Protein AF-A0A356AIT2-F1 (afdb_monomer)

Structure (mmCIF, N/CA/C/O backbone):
data_AF-A0A356AIT2-F1
#
_entry.id   AF-A0A356AIT2-F1
#
loop_
_atom_site.group_PDB
_atom_site.id
_atom_site.type_symbol
_atom_site.label_atom_id
_atom_site.label_alt_id
_atom_site.label_comp_id
_atom_site.label_asym_id
_atom_site.label_entity_id
_atom_site.label_seq_id
_atom_site.pdbx_PDB_ins_code
_atom_site.Cartn_x
_atom_site.Cartn_y
_atom_site.Cartn_z
_atom_site.occupancy
_atom_site.B_iso_or_equiv
_atom_site.auth_seq_id
_atom_site.auth_comp_id
_atom_site.auth_asym_id
_atom_site.auth_atom_id
_atom_site.pdbx_PDB_model_num
ATOM 1 N N . ALA A 1 1 ? 6.887 -0.147 -23.316 1.00 51.75 1 ALA A N 1
ATOM 2 C CA . ALA A 1 1 ? 6.238 0.403 -22.106 1.00 51.75 1 ALA A CA 1
ATOM 3 C C . ALA A 1 1 ? 5.075 -0.511 -21.738 1.00 51.75 1 ALA A C 1
ATOM 5 O O . ALA A 1 1 ? 4.308 -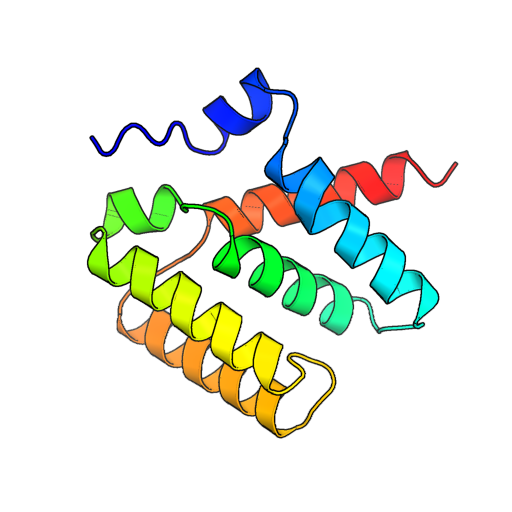0.840 -22.630 1.00 51.75 1 ALA A O 1
ATOM 6 N N . TYR A 1 2 ? 4.967 -0.962 -20.486 1.00 58.12 2 TYR A N 1
ATOM 7 C CA . TYR A 1 2 ? 4.082 -2.056 -20.033 1.00 58.12 2 TYR A CA 1
ATOM 8 C C . TYR A 1 2 ? 2.554 -1.797 -20.134 1.00 58.12 2 TYR A C 1
ATOM 10 O O . TYR A 1 2 ? 1.784 -2.437 -19.434 1.00 58.12 2 TYR A O 1
ATOM 18 N N . GLY A 1 3 ? 2.078 -0.847 -20.948 1.00 57.91 3 GLY A N 1
ATOM 19 C CA . GLY A 1 3 ? 0.644 -0.544 -21.116 1.00 57.91 3 GLY A CA 1
ATOM 20 C C . GLY A 1 3 ? -0.049 0.094 -19.900 1.00 57.91 3 GLY A C 1
ATOM 21 O O . GLY A 1 3 ? -1.169 0.590 -20.022 1.00 57.91 3 GLY A O 1
ATOM 22 N N . VAL A 1 4 ? 0.618 0.144 -18.744 1.00 64.31 4 VAL A N 1
ATOM 23 C CA . VAL A 1 4 ? 0.118 0.773 -17.519 1.00 64.31 4 VAL A CA 1
ATOM 24 C C . VAL A 1 4 ? 0.184 2.297 -17.659 1.00 64.31 4 VAL A C 1
ATOM 26 O O . VAL A 1 4 ? 1.247 2.869 -17.887 1.00 64.31 4 VAL A O 1
ATOM 29 N N . ARG A 1 5 ?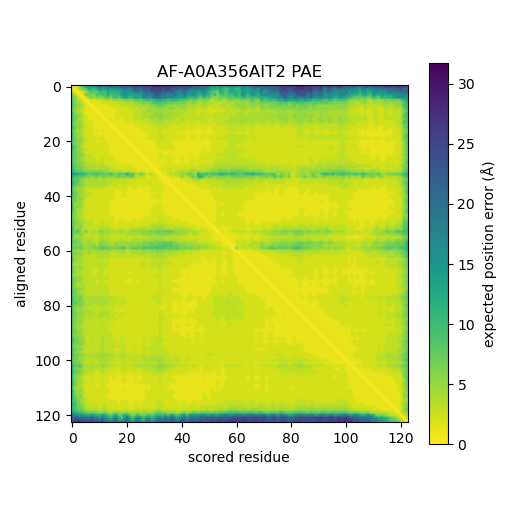 -0.968 2.968 -17.540 1.00 69.25 5 ARG A N 1
ATOM 30 C CA . ARG A 1 5 ? -1.107 4.431 -17.713 1.00 69.25 5 ARG A CA 1
ATOM 31 C C . ARG A 1 5 ? -0.853 5.247 -16.433 1.00 69.25 5 ARG A C 1
ATOM 33 O O . ARG A 1 5 ? -0.953 6.473 -16.471 1.00 69.25 5 ARG A O 1
ATOM 40 N N . GLY A 1 6 ? -0.558 4.582 -15.315 1.00 81.19 6 GLY A N 1
ATOM 41 C CA . GLY A 1 6 ? -0.299 5.211 -14.014 1.00 81.19 6 GLY A CA 1
ATOM 42 C C . GLY A 1 6 ? -1.459 6.073 -13.522 1.00 81.19 6 GLY A C 1
ATOM 43 O O . GLY A 1 6 ? -2.609 5.862 -13.916 1.00 81.19 6 GLY A O 1
ATOM 44 N N . ILE A 1 7 ? -1.148 7.094 -12.718 1.00 82.19 7 ILE A N 1
ATOM 45 C CA . ILE A 1 7 ? -2.145 8.012 -12.141 1.00 82.19 7 ILE A CA 1
ATOM 46 C C . ILE A 1 7 ? -3.013 8.702 -13.206 1.00 82.19 7 ILE A C 1
ATOM 48 O O . ILE A 1 7 ? -4.201 8.915 -12.997 1.00 82.19 7 ILE A O 1
ATOM 52 N N . ARG A 1 8 ? -2.470 8.979 -14.401 1.00 85.38 8 ARG A N 1
ATOM 53 C CA . ARG A 1 8 ? -3.251 9.548 -15.514 1.00 85.38 8 ARG A CA 1
ATOM 54 C C . ARG A 1 8 ? -4.357 8.600 -15.972 1.00 85.38 8 ARG A C 1
ATOM 56 O O . ARG A 1 8 ? -5.468 9.041 -16.244 1.00 85.38 8 ARG A O 1
ATOM 63 N N . GLY A 1 9 ? -4.057 7.305 -16.050 1.00 87.69 9 GLY A N 1
ATOM 64 C CA . GLY A 1 9 ? -5.050 6.281 -16.367 1.00 87.69 9 GLY A CA 1
ATOM 65 C C . GLY A 1 9 ? -6.122 6.148 -15.294 1.00 87.69 9 GLY A C 1
ATOM 66 O O . GLY A 1 9 ? -7.285 5.944 -15.629 1.00 87.69 9 GLY A O 1
ATOM 67 N N . GLU A 1 10 ? -5.737 6.296 -14.027 1.00 92.25 10 GLU A N 1
ATOM 68 C CA . GLU A 1 10 ? -6.677 6.313 -12.908 1.00 92.25 10 GLU A CA 1
ATOM 69 C C . GLU A 1 10 ? -7.635 7.498 -13.025 1.00 92.25 10 GLU A C 1
ATOM 71 O O . GLU A 1 10 ? -8.843 7.286 -13.052 1.00 92.25 10 GLU A O 1
ATOM 76 N N . VAL A 1 11 ? -7.123 8.717 -13.224 1.00 89.94 11 VAL A N 1
ATOM 77 C CA . VAL A 1 11 ? -7.946 9.925 -13.421 1.00 89.94 11 VAL A CA 1
ATOM 78 C C . VAL A 1 11 ? -8.922 9.748 -14.588 1.00 89.94 11 VAL A C 1
ATOM 80 O O . VAL A 1 11 ? -10.117 9.980 -14.431 1.00 89.94 11 VAL A O 1
ATOM 83 N N . GLN A 1 12 ? -8.443 9.277 -15.745 1.00 91.94 12 GLN A N 1
ATOM 84 C CA . GLN A 1 12 ? -9.275 9.073 -16.941 1.00 91.94 12 GLN A CA 1
ATOM 85 C C . GLN A 1 12 ? -10.428 8.084 -16.726 1.00 91.94 12 GLN A C 1
ATOM 87 O O . GLN A 1 12 ? -11.451 8.188 -17.397 1.00 91.94 12 GLN A O 1
ATOM 92 N N . ARG A 1 13 ? -10.266 7.119 -15.814 1.00 91.88 13 ARG A N 1
ATOM 93 C CA . ARG A 1 13 ? -11.285 6.113 -15.479 1.00 91.88 13 ARG A CA 1
ATOM 94 C C . ARG A 1 13 ? -12.073 6.448 -14.208 1.00 91.88 13 ARG A C 1
ATOM 96 O O . ARG A 1 13 ? -12.859 5.622 -13.755 1.00 91.88 13 ARG A O 1
ATOM 103 N N . GLY A 1 14 ? -11.862 7.625 -13.618 1.00 92.81 14 GLY A N 1
ATOM 104 C CA . GLY A 1 14 ? -12.525 8.023 -12.375 1.00 92.81 14 GLY A CA 1
ATOM 105 C C . GLY A 1 14 ? -12.038 7.251 -11.143 1.00 92.81 14 GLY A C 1
ATOM 106 O O . GLY A 1 14 ? -12.848 6.871 -10.302 1.00 92.81 14 GLY A O 1
ATOM 107 N N . PHE A 1 15 ? -10.730 7.011 -11.050 1.00 94.81 15 PHE A N 1
ATOM 108 C CA . PHE A 1 15 ? -10.014 6.402 -9.921 1.00 94.81 15 PHE A CA 1
ATOM 109 C C . PHE A 1 15 ? -10.543 5.024 -9.468 1.00 94.81 15 PHE A C 1
ATOM 111 O O . PHE A 1 15 ? -10.933 4.871 -8.306 1.00 94.81 15 PHE A O 1
ATOM 118 N N . PRO A 1 16 ? -10.552 3.996 -10.339 1.00 95.31 16 PRO A N 1
ATOM 119 C CA . PRO A 1 16 ? -11.026 2.661 -9.970 1.00 95.31 16 PRO A CA 1
ATOM 120 C C . PRO A 1 16 ? -10.265 2.078 -8.772 1.00 95.31 16 PRO A C 1
ATOM 122 O O . PRO A 1 16 ? -10.904 1.600 -7.842 1.00 95.31 16 PRO A O 1
ATOM 125 N N . SER A 1 17 ? -8.936 2.228 -8.695 1.00 96.19 17 SER A N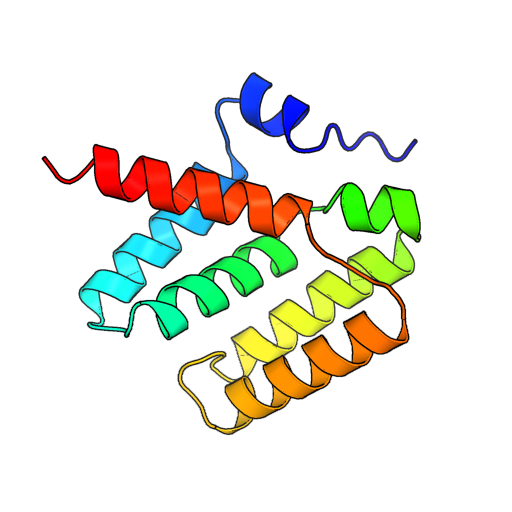 1
ATOM 126 C CA . SER A 1 17 ? -8.159 1.691 -7.564 1.00 96.19 17 SER A CA 1
ATOM 127 C C . SER A 1 17 ? -8.538 2.353 -6.236 1.00 96.19 17 SER A C 1
ATOM 129 O O . SER A 1 17 ? -8.558 1.712 -5.185 1.00 96.19 17 SER A O 1
ATOM 131 N N . VAL A 1 18 ? -8.887 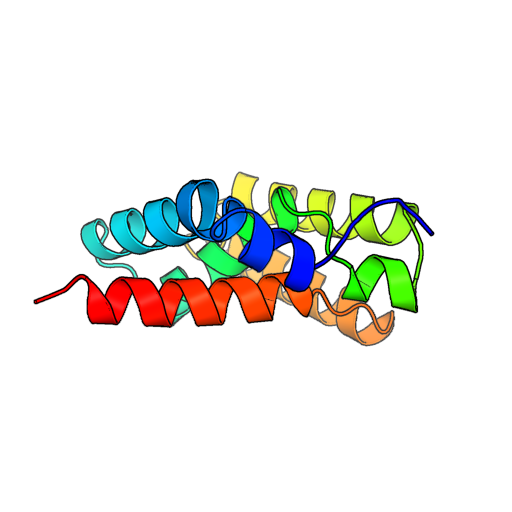3.643 -6.268 1.00 96.81 18 VAL A N 1
ATOM 132 C CA . VAL A 1 18 ? -9.374 4.355 -5.080 1.00 96.81 18 VAL A CA 1
ATOM 133 C C . VAL A 1 18 ? -10.761 3.859 -4.686 1.00 96.81 18 VAL A C 1
ATOM 135 O O . VAL A 1 18 ? -11.002 3.586 -3.513 1.00 96.81 18 VAL A O 1
ATOM 138 N N . ARG A 1 19 ? -11.673 3.725 -5.652 1.00 95.88 19 ARG A N 1
ATOM 139 C CA . ARG A 1 19 ? -13.072 3.344 -5.407 1.00 95.88 19 ARG A CA 1
ATOM 140 C C . ARG A 1 19 ? -13.236 1.887 -4.985 1.00 95.88 19 ARG A C 1
ATOM 142 O O . ARG A 1 19 ? -14.098 1.603 -4.159 1.00 95.88 19 ARG A O 1
ATOM 149 N N . GLU A 1 20 ? -12.436 0.990 -5.548 1.00 96.62 20 GLU A N 1
ATOM 150 C CA . GLU A 1 20 ? -12.571 -0.462 -5.390 1.00 96.62 20 GLU A CA 1
ATOM 151 C C . GLU A 1 20 ? -11.662 -1.028 -4.293 1.00 96.62 20 GLU A C 1
ATOM 153 O O . GLU A 1 20 ? -11.994 -2.053 -3.701 1.00 96.62 20 GLU A O 1
ATOM 158 N N . HIS A 1 21 ? -10.546 -0.359 -3.976 1.00 97.62 21 HIS A N 1
ATOM 159 C CA . HIS A 1 21 ? -9.600 -0.836 -2.961 1.00 97.62 21 HIS A CA 1
ATOM 160 C C . HIS A 1 21 ? -9.428 0.136 -1.795 1.00 97.62 21 HIS A C 1
ATOM 162 O O . HIS A 1 21 ? -9.676 -0.239 -0.648 1.00 97.62 21 HIS A O 1
ATOM 168 N N . ALA A 1 22 ? -9.016 1.381 -2.056 1.00 97.62 22 ALA A N 1
ATOM 169 C CA . ALA A 1 22 ? -8.584 2.268 -0.976 1.00 97.62 22 ALA A CA 1
ATOM 170 C C . ALA A 1 22 ? -9.739 2.782 -0.097 1.00 97.62 22 ALA A C 1
ATOM 172 O O . ALA A 1 22 ? -9.675 2.670 1.124 1.00 97.62 22 ALA A O 1
ATOM 173 N N . LEU A 1 23 ? -10.810 3.313 -0.696 1.00 97.06 23 LEU A N 1
ATOM 174 C CA . LEU A 1 23 ? -11.959 3.841 0.048 1.00 97.06 23 LEU A CA 1
ATOM 175 C C . LEU A 1 23 ? -12.709 2.763 0.845 1.00 97.06 23 LEU A C 1
ATOM 177 O O . LEU A 1 23 ? -13.033 3.029 2.002 1.00 97.06 23 LEU A O 1
ATOM 181 N N . PRO A 1 24 ? -12.999 1.565 0.295 1.00 96.88 24 PRO A N 1
ATOM 182 C CA . PRO A 1 24 ? -13.590 0.491 1.087 1.00 96.88 24 PRO A CA 1
ATOM 183 C C . PRO A 1 24 ? -12.726 0.119 2.296 1.00 96.88 24 PRO A C 1
ATOM 185 O O . PRO A 1 24 ? -13.266 -0.031 3.389 1.00 96.88 24 PRO A O 1
ATOM 188 N N . MET A 1 25 ? -11.399 0.044 2.119 1.00 97.31 25 MET A N 1
ATOM 189 C CA . MET A 1 25 ? -10.463 -0.260 3.203 1.00 97.31 25 MET A CA 1
ATOM 190 C C . MET A 1 25 ? -10.487 0.816 4.295 1.00 97.31 25 MET A C 1
ATOM 192 O O . MET A 1 25 ? -10.727 0.489 5.453 1.00 97.31 25 MET A O 1
ATOM 196 N N . LEU A 1 26 ? -10.311 2.096 3.949 1.00 96.62 26 LEU A N 1
ATOM 197 C CA . LEU A 1 26 ? -10.315 3.191 4.930 1.00 96.62 26 LEU A CA 1
ATOM 198 C C . LEU A 1 26 ? -11.625 3.244 5.729 1.00 96.62 26 LEU A C 1
ATOM 200 O O . LEU A 1 26 ? -11.608 3.289 6.961 1.00 96.62 26 LEU A O 1
ATOM 204 N N . ARG A 1 27 ? -12.765 3.124 5.037 1.00 94.81 27 ARG A N 1
ATOM 205 C CA . ARG A 1 27 ? -14.091 3.139 5.667 1.00 94.81 27 ARG A CA 1
ATOM 206 C C . ARG A 1 27 ? -14.284 1.987 6.639 1.00 94.81 27 ARG A C 1
ATOM 208 O O . ARG A 1 27 ? -14.902 2.182 7.684 1.00 94.81 27 ARG A O 1
ATOM 215 N N . GLU A 1 28 ? -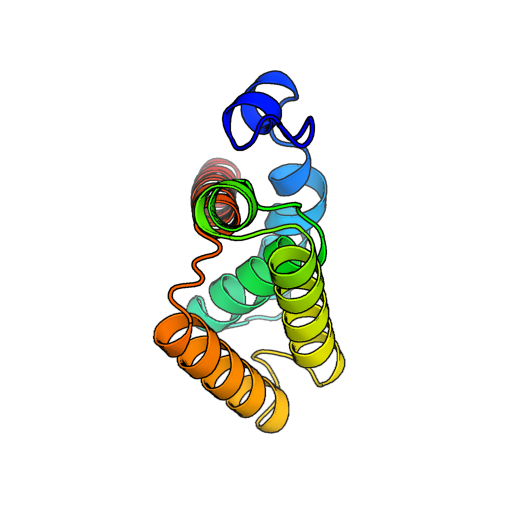13.801 0.802 6.286 1.00 95.69 28 GLU A N 1
ATOM 216 C CA . GLU A 1 28 ? -13.892 -0.376 7.141 1.00 95.69 28 GLU A CA 1
ATOM 217 C C . GLU A 1 28 ? -12.990 -0.237 8.371 1.00 95.69 28 GLU A C 1
ATOM 219 O O . GLU A 1 28 ? -13.450 -0.400 9.499 1.00 95.69 28 GLU A O 1
ATOM 224 N N . LEU A 1 29 ? -11.741 0.189 8.185 1.00 95.88 29 LEU A N 1
ATOM 225 C CA . LEU A 1 29 ? -10.799 0.398 9.287 1.00 95.88 29 LEU A CA 1
ATOM 226 C C . LEU A 1 29 ? -11.261 1.490 10.258 1.00 95.88 29 LEU A C 1
ATOM 228 O O . LEU A 1 29 ? -11.066 1.368 11.468 1.00 95.88 29 LEU A O 1
ATOM 232 N N . ARG A 1 30 ? -11.957 2.516 9.758 1.00 90.88 30 ARG A N 1
ATOM 233 C CA . ARG A 1 30 ? -12.597 3.532 10.599 1.00 90.88 30 ARG A CA 1
ATOM 234 C C . ARG A 1 30 ? -13.686 2.941 11.498 1.00 90.88 30 ARG A C 1
ATOM 236 O O . ARG A 1 30 ? -13.765 3.311 12.667 1.00 90.88 30 ARG A O 1
ATOM 243 N N . LYS A 1 31 ? -14.508 2.014 10.988 1.00 93.12 31 LYS A N 1
ATOM 244 C CA . LYS A 1 31 ? -15.526 1.314 11.800 1.00 93.12 31 LYS A CA 1
ATOM 245 C C . LYS A 1 31 ? -14.898 0.415 12.860 1.00 93.12 31 LYS A C 1
ATOM 247 O O . LYS A 1 31 ? -15.466 0.263 13.932 1.00 93.12 31 LYS A O 1
ATOM 252 N N . GLN A 1 32 ? -13.728 -0.145 12.566 1.00 93.19 32 GLN A N 1
ATOM 253 C CA . GLN A 1 32 ? -12.957 -0.976 13.493 1.00 93.19 32 GLN A CA 1
ATOM 254 C C . GLN A 1 32 ? -12.167 -0.157 14.529 1.00 93.19 32 GLN A C 1
ATOM 256 O O . GLN A 1 32 ? -11.386 -0.727 15.286 1.00 93.19 32 GLN A O 1
ATOM 261 N N . CYS A 1 33 ? -12.350 1.170 14.570 1.00 87.31 33 CYS A N 1
ATOM 262 C CA . CYS A 1 33 ? -11.627 2.081 15.461 1.00 87.31 33 CYS A CA 1
ATOM 263 C C . CYS A 1 33 ? -10.095 1.963 15.345 1.00 87.31 33 CYS A C 1
ATOM 265 O O . CYS A 1 33 ? -9.379 2.194 16.321 1.00 87.31 33 CYS A O 1
ATOM 267 N N . ALA A 1 34 ? -9.586 1.619 14.155 1.00 92.56 34 ALA A N 1
ATOM 268 C CA . ALA A 1 34 ? -8.155 1.617 13.884 1.00 92.56 34 ALA A CA 1
ATOM 269 C C . ALA A 1 34 ? -7.577 3.029 14.051 1.00 92.56 34 ALA A C 1
ATOM 271 O O . ALA A 1 34 ? -8.237 4.030 13.747 1.00 92.56 34 ALA A O 1
ATOM 272 N N . THR A 1 35 ? -6.323 3.125 14.493 1.00 96.44 35 THR A N 1
ATOM 273 C CA . THR A 1 35 ? -5.642 4.423 14.511 1.00 96.44 35 THR A CA 1
ATOM 274 C C . THR A 1 35 ? -5.420 4.925 13.078 1.00 96.44 35 THR A C 1
ATOM 276 O O . THR A 1 35 ? -5.339 4.115 12.147 1.00 96.44 35 THR A O 1
ATOM 279 N N . PRO A 1 36 ? -5.277 6.248 12.866 1.00 94.44 36 PRO A N 1
ATOM 280 C CA . PRO A 1 36 ? -5.001 6.793 11.538 1.00 94.44 36 PRO A CA 1
ATOM 281 C C . PRO A 1 36 ? -3.802 6.127 10.850 1.00 94.44 36 PRO A C 1
ATOM 283 O O . PRO A 1 36 ? -3.903 5.738 9.690 1.00 94.44 36 PRO A O 1
ATOM 286 N N . ASP A 1 37 ? -2.703 5.903 11.572 1.00 95.62 37 ASP A N 1
ATOM 287 C CA . ASP A 1 37 ? -1.498 5.280 11.010 1.00 95.62 37 ASP A CA 1
ATOM 288 C C . ASP A 1 37 ? -1.734 3.827 10.589 1.00 95.62 37 ASP A C 1
ATOM 290 O O . ASP A 1 37 ? -1.306 3.414 9.508 1.00 95.62 37 ASP A O 1
ATOM 294 N N . GLN A 1 38 ? -2.461 3.053 11.405 1.00 97.62 38 GLN A N 1
ATOM 295 C CA . GLN A 1 38 ? -2.855 1.692 11.038 1.00 97.62 38 GLN A CA 1
ATOM 296 C C . GLN A 1 38 ? -3.704 1.707 9.767 1.00 97.62 38 GLN A C 1
ATOM 298 O O . GLN A 1 38 ? -3.435 0.934 8.848 1.00 97.62 38 GLN A O 1
ATOM 303 N N . ALA A 1 39 ? -4.683 2.612 9.687 1.00 97.69 39 ALA A N 1
ATOM 304 C CA . ALA A 1 39 ? -5.571 2.722 8.539 1.00 97.69 39 ALA A CA 1
ATOM 305 C C . ALA A 1 39 ? -4.820 3.079 7.248 1.00 97.69 39 ALA A C 1
ATOM 307 O O . ALA A 1 39 ? -5.032 2.448 6.208 1.00 97.69 39 ALA A O 1
ATOM 308 N N . LEU A 1 40 ? -3.906 4.048 7.317 1.00 98.12 40 LEU A N 1
ATOM 309 C CA . LEU A 1 40 ? -3.126 4.508 6.171 1.00 98.12 40 LEU A CA 1
ATOM 310 C C . LEU A 1 40 ? -2.154 3.439 5.671 1.00 98.12 40 LEU A C 1
ATOM 312 O O . LEU A 1 40 ? -2.147 3.140 4.477 1.00 98.12 40 LEU A O 1
ATOM 316 N N . VAL A 1 41 ? -1.373 2.823 6.563 1.00 98.31 41 VAL A N 1
ATOM 317 C CA . VAL A 1 41 ? -0.400 1.794 6.164 1.00 98.31 41 VAL A CA 1
ATOM 318 C C . VAL A 1 41 ? -1.110 0.543 5.649 1.00 98.31 41 VAL A C 1
ATOM 320 O O . VAL A 1 41 ? -0.730 0.013 4.607 1.00 98.31 41 VAL A O 1
ATOM 323 N N . GLN A 1 42 ? -2.185 0.098 6.305 1.00 98.50 42 GLN A N 1
ATOM 324 C CA . GLN A 1 42 ? -2.966 -1.046 5.829 1.00 98.50 42 GLN A CA 1
ATOM 325 C C . GLN A 1 42 ? -3.566 -0.783 4.438 1.00 98.50 42 GLN A C 1
ATOM 327 O O . GLN A 1 42 ? -3.534 -1.652 3.564 1.00 98.50 42 GLN A O 1
ATOM 332 N N . THR A 1 43 ? -4.071 0.431 4.203 1.00 98.56 43 THR A N 1
ATOM 333 C CA . THR A 1 43 ? -4.611 0.831 2.897 1.00 98.56 43 THR A CA 1
ATOM 334 C C . THR A 1 43 ? -3.520 0.922 1.833 1.00 98.56 43 THR A C 1
ATOM 336 O O . THR A 1 43 ? -3.732 0.472 0.705 1.00 98.56 43 THR A O 1
ATOM 339 N N . LEU A 1 44 ? -2.332 1.423 2.183 1.00 98.62 44 LEU A N 1
ATOM 340 C CA . LEU A 1 44 ? -1.182 1.436 1.282 1.00 98.62 44 LEU A CA 1
ATOM 341 C C . LEU A 1 44 ? -0.799 0.017 0.846 1.00 98.62 44 LEU A C 1
ATOM 343 O O . LEU A 1 44 ? -0.618 -0.228 -0.345 1.00 98.62 44 LEU A O 1
ATOM 347 N N . LEU A 1 45 ? -0.743 -0.934 1.785 1.00 98.56 45 LEU A N 1
ATOM 348 C CA . LEU A 1 45 ? -0.480 -2.344 1.482 1.00 98.56 45 LEU A CA 1
ATOM 349 C C . LEU A 1 45 ? -1.554 -2.941 0.569 1.00 98.56 45 LEU A C 1
ATOM 351 O O . LEU A 1 45 ? -1.224 -3.676 -0.360 1.00 98.56 45 LEU A O 1
ATOM 355 N N . CYS A 1 46 ? -2.827 -2.607 0.800 1.00 98.50 46 CYS A N 1
ATOM 356 C CA . CYS A 1 46 ? -3.934 -3.034 -0.056 1.00 98.50 46 CYS A CA 1
ATOM 357 C C . CYS A 1 46 ? -3.744 -2.550 -1.502 1.00 98.50 46 CYS A C 1
ATOM 359 O O . CYS A 1 46 ? -3.864 -3.340 -2.440 1.00 98.50 46 CYS A O 1
ATOM 361 N N . LEU A 1 47 ? -3.374 -1.282 -1.693 1.00 98.31 47 LEU A N 1
ATOM 362 C CA . LEU A 1 47 ? -3.064 -0.734 -3.015 1.00 98.31 47 LEU A CA 1
ATOM 363 C C . LEU A 1 47 ? -1.843 -1.421 -3.635 1.00 98.31 47 LEU A C 1
ATOM 365 O O . LEU A 1 47 ? -1.927 -1.913 -4.756 1.00 98.31 47 LEU A O 1
ATOM 369 N N . MET A 1 48 ? -0.744 -1.552 -2.891 1.00 98.06 48 MET A N 1
ATOM 370 C CA . MET A 1 48 ? 0.476 -2.220 -3.361 1.00 98.06 48 MET A CA 1
ATOM 371 C C . MET A 1 48 ? 0.253 -3.682 -3.759 1.00 98.06 48 MET A C 1
ATOM 373 O O . MET A 1 48 ? 0.963 -4.191 -4.622 1.00 98.06 48 MET A O 1
ATOM 377 N N . ALA A 1 49 ? -0.707 -4.369 -3.136 1.00 98.06 49 ALA A N 1
ATOM 378 C CA . ALA A 1 49 ? -1.051 -5.755 -3.435 1.00 98.06 49 ALA A CA 1
ATOM 379 C C . ALA A 1 49 ? -1.863 -5.924 -4.732 1.00 98.06 49 ALA A C 1
ATOM 381 O O . ALA A 1 49 ? -1.809 -7.007 -5.322 1.00 98.06 49 ALA A O 1
ATOM 382 N N . ASN A 1 50 ? -2.596 -4.894 -5.169 1.00 96.56 50 ASN A N 1
ATOM 383 C CA . ASN A 1 50 ? -3.595 -4.995 -6.243 1.00 96.56 50 ASN A CA 1
ATOM 384 C C . ASN A 1 50 ? -3.320 -4.086 -7.450 1.00 96.56 50 ASN A C 1
ATOM 386 O O . ASN A 1 50 ? -3.805 -4.362 -8.544 1.00 96.56 50 ASN A O 1
ATOM 390 N N . VAL A 1 51 ? -2.531 -3.026 -7.282 1.00 94.69 51 VAL A N 1
ATOM 391 C CA . VAL A 1 51 ? -2.252 -2.039 -8.329 1.00 94.69 51 VAL A CA 1
ATOM 392 C C . VAL A 1 51 ? -0.877 -2.299 -8.939 1.00 94.69 51 VAL A C 1
ATOM 394 O O . VAL A 1 51 ? 0.098 -2.561 -8.233 1.00 94.69 51 VAL A O 1
ATOM 397 N N . ASP A 1 52 ? -0.783 -2.219 -10.265 1.00 92.81 52 ASP A N 1
ATOM 398 C CA . ASP A 1 52 ? 0.503 -2.166 -10.961 1.00 92.81 52 ASP A CA 1
ATOM 399 C C . ASP A 1 52 ? 1.055 -0.732 -10.870 1.00 92.81 52 ASP A C 1
ATOM 401 O O . ASP A 1 52 ? 0.619 0.180 -11.577 1.00 92.81 52 ASP A O 1
ATOM 405 N N . ASP A 1 53 ? 2.007 -0.522 -9.963 1.00 91.31 53 ASP A N 1
ATOM 406 C CA . ASP A 1 53 ? 2.600 0.784 -9.695 1.0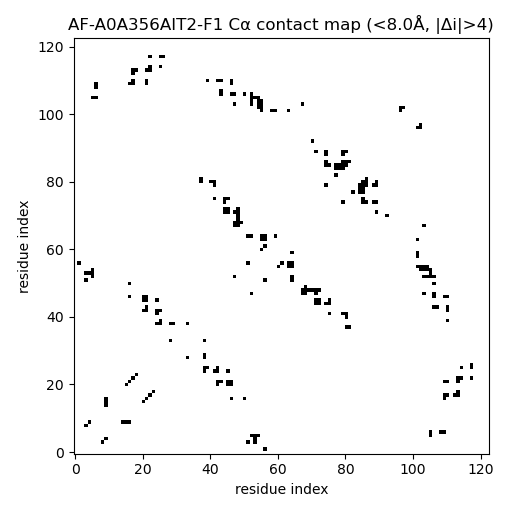0 91.31 53 ASP A CA 1
ATOM 407 C C . ASP A 1 53 ? 3.566 1.196 -10.815 1.00 91.31 53 ASP A C 1
ATOM 409 O O . ASP A 1 53 ? 4.632 0.604 -11.022 1.00 91.31 53 ASP A O 1
ATOM 413 N N . THR A 1 54 ? 3.214 2.258 -11.541 1.00 87.38 54 THR A N 1
ATOM 414 C CA . THR A 1 54 ? 4.059 2.751 -12.629 1.00 87.38 54 THR A CA 1
A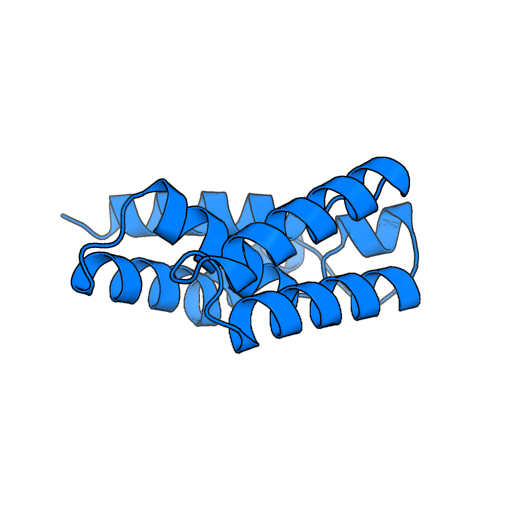TOM 415 C C . THR A 1 54 ? 5.394 3.297 -12.154 1.00 87.38 54 THR A C 1
ATOM 417 O O . THR A 1 54 ? 6.357 3.181 -12.903 1.00 87.38 54 THR A O 1
ATOM 420 N N . ASN A 1 55 ? 5.508 3.853 -10.945 1.00 88.44 55 ASN A N 1
ATOM 421 C CA . ASN A 1 55 ? 6.796 4.329 -10.436 1.00 88.44 55 ASN A CA 1
ATOM 422 C C . ASN A 1 55 ? 7.765 3.161 -10.226 1.00 88.44 55 ASN A C 1
ATOM 424 O O . ASN A 1 55 ? 8.937 3.273 -10.589 1.00 88.44 55 ASN A O 1
ATOM 428 N N . VAL A 1 56 ? 7.269 2.018 -9.743 1.00 90.88 56 VAL A N 1
ATOM 429 C CA . VAL A 1 56 ? 8.063 0.783 -9.647 1.00 90.88 56 VAL A CA 1
ATOM 430 C C . VAL A 1 56 ? 8.443 0.276 -11.038 1.00 90.88 56 VAL A C 1
ATOM 432 O O . VAL A 1 56 ? 9.615 0.009 -11.297 1.00 90.88 56 VAL A O 1
ATOM 435 N N . LEU A 1 57 ? 7.486 0.188 -11.968 1.00 90.06 57 LEU A N 1
ATOM 436 C CA . LEU A 1 57 ? 7.751 -0.301 -13.328 1.00 90.06 57 LEU A CA 1
ATOM 437 C C . LEU A 1 57 ? 8.686 0.613 -14.136 1.00 90.06 57 LEU A C 1
ATOM 439 O O . LEU A 1 57 ? 9.448 0.115 -14.960 1.00 90.06 57 LEU A O 1
ATOM 443 N N . HIS A 1 58 ? 8.639 1.930 -13.917 1.00 86.38 58 HIS A N 1
ATOM 444 C CA . HIS A 1 58 ? 9.504 2.896 -14.596 1.00 86.38 58 HIS A CA 1
ATOM 445 C C . HIS A 1 58 ? 10.939 2.887 -14.066 1.00 86.38 58 HIS A C 1
ATOM 447 O O . HIS A 1 58 ? 11.862 3.127 -14.839 1.00 86.38 58 HIS A O 1
ATOM 453 N N . ARG A 1 59 ? 11.134 2.638 -12.765 1.00 87.00 59 ARG A N 1
ATOM 454 C CA . ARG A 1 59 ? 12.462 2.645 -12.124 1.00 87.00 59 ARG A CA 1
ATOM 455 C C . ARG A 1 59 ? 13.105 1.265 -12.030 1.00 87.00 59 ARG A C 1
ATOM 457 O O . ARG A 1 59 ? 14.290 1.164 -11.730 1.00 87.00 59 ARG A O 1
ATOM 464 N N . SER A 1 60 ? 12.333 0.204 -12.231 1.00 89.81 60 SER A N 1
ATOM 465 C CA . SER A 1 60 ? 12.794 -1.176 -12.097 1.00 89.81 60 SER A CA 1
ATOM 466 C C . SER A 1 60 ? 12.246 -2.043 -13.236 1.00 89.81 60 SER A C 1
ATOM 468 O O . SER A 1 60 ? 12.537 -1.785 -14.401 1.00 89.81 60 SER A O 1
ATOM 470 N N . ASN A 1 61 ? 11.505 -3.109 -12.928 1.00 91.94 61 ASN A N 1
ATOM 471 C CA . ASN A 1 61 ? 10.992 -4.065 -13.903 1.00 91.94 61 ASN A CA 1
ATOM 472 C C . ASN A 1 61 ? 9.752 -4.794 -13.350 1.00 91.94 61 ASN A C 1
ATOM 474 O O . ASN A 1 61 ? 9.332 -4.579 -12.207 1.00 91.94 61 ASN A O 1
ATOM 478 N N . LEU A 1 62 ? 9.159 -5.663 -14.173 1.00 92.50 62 LEU A N 1
ATOM 479 C CA . LEU A 1 62 ? 7.966 -6.424 -13.803 1.00 92.50 62 LEU A CA 1
ATOM 480 C C . LEU A 1 62 ? 8.216 -7.402 -12.643 1.00 92.50 62 LEU A C 1
ATOM 482 O O . LEU A 1 62 ? 7.326 -7.599 -11.821 1.00 92.50 62 LEU A O 1
ATOM 486 N N . GLU A 1 63 ? 9.410 -7.985 -12.541 1.00 94.69 63 GLU A N 1
ATOM 487 C CA . GLU A 1 63 ? 9.771 -8.885 -11.439 1.00 94.69 63 GLU A CA 1
ATOM 488 C C . GLU A 1 63 ? 9.730 -8.149 -10.092 1.00 94.69 63 GLU A C 1
ATOM 490 O O . GLU A 1 63 ? 9.073 -8.603 -9.152 1.00 94.69 63 GLU A O 1
ATOM 495 N N . THR A 1 64 ? 10.333 -6.960 -10.022 1.00 95.25 64 THR A N 1
ATOM 496 C CA . THR A 1 64 ? 10.260 -6.085 -8.849 1.00 95.25 64 THR A CA 1
ATOM 497 C C . THR A 1 64 ? 8.813 -5.724 -8.520 1.00 95.25 64 THR A C 1
ATOM 499 O O . THR A 1 64 ? 8.428 -5.790 -7.355 1.00 95.25 64 THR A O 1
ATOM 502 N N . MET A 1 65 ? 7.979 -5.413 -9.518 1.00 95.56 65 MET A N 1
ATOM 503 C CA . MET A 1 65 ? 6.556 -5.125 -9.293 1.00 95.56 65 MET A CA 1
ATOM 504 C C . MET A 1 65 ? 5.810 -6.323 -8.684 1.00 95.56 65 MET A C 1
ATOM 506 O O . MET A 1 65 ? 5.085 -6.180 -7.697 1.00 95.56 65 MET A O 1
ATOM 510 N N . ARG A 1 66 ? 6.022 -7.533 -9.217 1.00 95.81 66 ARG A N 1
ATOM 511 C CA . ARG A 1 66 ? 5.397 -8.757 -8.688 1.00 95.81 66 ARG A CA 1
ATOM 512 C C . ARG A 1 66 ? 5.880 -9.081 -7.284 1.00 95.81 66 ARG A C 1
ATOM 514 O O . ARG A 1 66 ? 5.084 -9.510 -6.449 1.00 95.81 66 ARG A O 1
ATOM 521 N N . ARG A 1 67 ? 7.150 -8.812 -6.994 1.00 96.19 67 ARG A N 1
ATOM 522 C CA . ARG A 1 67 ? 7.698 -8.915 -5.646 1.00 96.19 67 ARG A CA 1
ATOM 523 C C . ARG A 1 67 ? 7.053 -7.915 -4.691 1.00 96.19 67 ARG A C 1
ATOM 525 O O . ARG A 1 67 ? 6.679 -8.325 -3.598 1.00 96.19 67 ARG A O 1
ATOM 532 N N . VAL A 1 68 ? 6.887 -6.650 -5.082 1.00 97.38 68 VAL A N 1
ATOM 533 C CA . VAL A 1 68 ? 6.197 -5.641 -4.258 1.00 97.38 68 VAL A CA 1
ATOM 534 C C . VAL A 1 68 ? 4.802 -6.134 -3.872 1.00 97.38 68 VAL A C 1
ATOM 536 O O . VAL A 1 68 ? 4.475 -6.204 -2.688 1.00 97.38 68 VAL A O 1
ATOM 539 N N . GLN A 1 69 ? 4.033 -6.594 -4.859 1.00 98.19 69 GLN A N 1
ATOM 540 C CA . GLN A 1 69 ? 2.702 -7.159 -4.645 1.00 98.19 69 GLN A CA 1
ATOM 541 C C . GLN A 1 69 ? 2.715 -8.399 -3.740 1.00 98.19 69 GLN A C 1
ATOM 543 O O . GLN A 1 69 ? 1.872 -8.530 -2.854 1.00 98.19 69 GLN A O 1
ATOM 548 N N . ALA A 1 70 ? 3.664 -9.319 -3.935 1.00 97.94 70 ALA A N 1
ATOM 549 C CA . ALA A 1 70 ? 3.774 -10.525 -3.118 1.00 97.94 70 ALA A CA 1
ATOM 550 C C . ALA A 1 70 ? 4.109 -10.204 -1.655 1.00 97.94 70 ALA A C 1
ATOM 552 O O . ALA A 1 70 ? 3.511 -10.783 -0.751 1.00 97.94 70 ALA A O 1
ATOM 553 N N . ARG A 1 71 ? 5.021 -9.255 -1.415 1.00 97.88 71 ARG A N 1
ATOM 554 C CA . ARG A 1 71 ? 5.406 -8.818 -0.065 1.00 97.88 71 ARG A CA 1
ATOM 555 C C . ARG A 1 71 ? 4.249 -8.111 0.643 1.00 97.88 71 ARG A C 1
ATOM 557 O O . ARG A 1 71 ? 3.983 -8.420 1.800 1.00 97.88 71 ARG A O 1
ATOM 564 N N . ALA A 1 72 ? 3.511 -7.255 -0.065 1.00 98.31 72 ALA A N 1
ATOM 565 C CA . ALA A 1 72 ? 2.311 -6.617 0.471 1.00 98.31 72 ALA A CA 1
ATOM 566 C C . ALA A 1 72 ? 1.227 -7.647 0.839 1.00 98.31 72 ALA A C 1
ATOM 568 O O . ALA A 1 72 ? 0.683 -7.600 1.941 1.00 98.31 72 ALA A O 1
ATOM 569 N N . ARG A 1 73 ? 0.963 -8.633 -0.033 1.00 98.50 73 ARG A N 1
ATOM 570 C CA . ARG A 1 73 ? 0.028 -9.736 0.261 1.00 98.50 73 ARG A CA 1
ATOM 571 C C . ARG A 1 73 ? 0.467 -10.583 1.451 1.00 98.50 73 ARG A C 1
ATOM 573 O O . ARG A 1 73 ? -0.377 -10.947 2.260 1.00 98.50 73 ARG A O 1
ATOM 580 N N . ALA A 1 74 ? 1.761 -10.878 1.572 1.00 97.94 74 ALA A N 1
ATOM 581 C CA . ALA A 1 74 ? 2.291 -11.629 2.706 1.00 97.94 74 ALA A CA 1
ATOM 582 C C . ALA A 1 74 ? 2.080 -10.872 4.026 1.00 97.94 74 ALA A C 1
ATOM 584 O O . ALA A 1 74 ? 1.559 -11.454 4.971 1.00 97.94 74 ALA A O 1
ATOM 585 N N . ALA A 1 75 ? 2.399 -9.572 4.061 1.00 98.25 75 ALA A N 1
ATOM 586 C CA . ALA A 1 75 ? 2.161 -8.725 5.229 1.00 98.25 75 ALA A CA 1
ATOM 587 C C . ALA A 1 75 ? 0.671 -8.675 5.608 1.00 98.25 75 ALA A C 1
ATOM 589 O O . ALA A 1 75 ? 0.329 -8.849 6.774 1.00 98.25 75 ALA A O 1
ATOM 590 N N . LEU A 1 76 ? -0.225 -8.496 4.629 1.00 98.31 76 LEU A N 1
ATOM 591 C CA . LEU A 1 76 ? -1.674 -8.518 4.857 1.00 98.31 76 LEU A CA 1
ATOM 592 C C . LEU A 1 76 ? -2.163 -9.883 5.370 1.00 98.31 76 LEU A C 1
ATOM 594 O O . LEU A 1 76 ? -2.984 -9.928 6.281 1.00 98.31 76 LEU A O 1
ATOM 598 N N . GLY A 1 77 ? -1.644 -10.985 4.819 1.00 98.25 77 GLY A N 1
ATOM 599 C CA . GLY A 1 77 ? -2.047 -12.351 5.167 1.00 98.25 77 GLY A CA 1
ATOM 600 C C . GLY A 1 77 ? -1.720 -12.760 6.604 1.00 98.25 77 GLY A C 1
ATOM 601 O O . GLY A 1 77 ? -2.422 -13.593 7.166 1.00 98.25 77 GLY A O 1
ATOM 602 N N . ILE A 1 78 ? -0.706 -12.142 7.215 1.00 98.12 78 ILE A N 1
ATOM 603 C CA . ILE A 1 78 ? -0.356 -12.335 8.633 1.00 98.12 78 ILE A CA 1
ATOM 604 C C . ILE A 1 78 ? -0.960 -11.258 9.553 1.00 98.12 78 ILE A C 1
ATOM 606 O O . ILE A 1 78 ? -0.567 -11.140 10.710 1.00 98.12 78 ILE A O 1
ATOM 610 N N . GLY A 1 79 ? -1.913 -10.460 9.056 1.00 97.06 79 GLY A N 1
ATOM 611 C CA . GLY A 1 79 ? -2.671 -9.470 9.835 1.00 97.06 79 GLY A CA 1
ATOM 612 C C . GLY A 1 79 ? -2.215 -8.013 9.688 1.00 97.06 79 GLY A C 1
ATOM 613 O O . GLY A 1 79 ? -2.837 -7.117 10.260 1.00 97.06 79 GLY A O 1
ATOM 614 N N . GLY A 1 80 ? -1.179 -7.742 8.890 1.00 97.94 80 GLY A N 1
ATOM 615 C CA . GLY A 1 80 ? -0.730 -6.388 8.559 1.00 97.94 80 GLY A CA 1
ATOM 616 C C . GLY A 1 80 ? -0.428 -5.535 9.791 1.00 97.94 80 GLY A C 1
ATOM 617 O O . GLY A 1 80 ? 0.272 -5.958 10.706 1.00 97.94 80 GLY A O 1
ATOM 618 N N . MET A 1 81 ? -0.967 -4.320 9.843 1.00 97.56 81 MET A N 1
ATOM 619 C CA . MET A 1 81 ? -0.727 -3.402 10.963 1.00 97.56 81 MET A CA 1
ATOM 620 C C . MET A 1 81 ? -1.365 -3.832 12.292 1.00 97.56 81 MET A C 1
ATOM 622 O O . MET A 1 81 ? -1.065 -3.231 13.331 1.00 97.56 81 MET A O 1
ATOM 626 N N . PHE A 1 82 ? -2.223 -4.854 12.288 1.00 97.38 82 PHE A N 1
ATOM 627 C CA . PHE A 1 82 ? -2.994 -5.281 13.458 1.00 97.38 82 PHE A CA 1
ATOM 628 C C . PHE A 1 82 ? -2.319 -6.389 14.272 1.00 97.38 82 PHE A C 1
ATOM 630 O O . PHE A 1 82 ? -2.726 -6.635 15.403 1.00 97.38 82 PHE A O 1
ATOM 637 N N . THR A 1 83 ? -1.247 -6.995 13.763 1.00 98.00 83 THR A N 1
ATOM 638 C CA . THR A 1 83 ? -0.467 -8.027 14.463 1.00 98.00 83 THR A CA 1
ATOM 639 C C . THR A 1 83 ? 0.990 -7.598 14.625 1.00 98.00 83 THR A C 1
ATOM 641 O O . THR A 1 83 ? 1.502 -6.783 13.855 1.00 98.00 83 THR A O 1
ATOM 644 N N . ASP A 1 84 ? 1.681 -8.138 15.632 1.00 98.06 84 ASP A N 1
ATOM 645 C CA . ASP A 1 84 ? 3.118 -7.885 15.810 1.00 98.06 84 ASP A CA 1
ATOM 646 C C . ASP A 1 84 ? 3.942 -8.444 14.646 1.00 98.06 84 ASP A C 1
ATOM 648 O O . ASP A 1 84 ? 4.823 -7.759 14.124 1.00 98.06 84 ASP A O 1
ATOM 652 N N . GLU A 1 85 ? 3.612 -9.655 14.187 1.00 97.88 85 GLU A N 1
ATOM 653 C CA . GLU A 1 85 ? 4.265 -10.275 13.030 1.00 97.88 85 GLU A CA 1
ATOM 654 C C . GLU A 1 85 ? 4.058 -9.460 11.751 1.00 97.88 85 GLU A C 1
ATOM 656 O O . GLU A 1 85 ? 5.013 -9.230 11.007 1.00 97.88 85 GLU A O 1
ATOM 661 N N . GLY A 1 86 ? 2.843 -8.957 11.511 1.00 98.00 86 GLY A N 1
ATOM 662 C CA . GLY A 1 86 ? 2.551 -8.116 10.356 1.00 98.00 86 GLY A CA 1
ATOM 663 C C . GLY A 1 86 ? 3.299 -6.785 10.397 1.00 98.00 86 GLY A C 1
ATOM 664 O O . GLY A 1 86 ? 3.918 -6.405 9.402 1.00 98.00 86 GLY A O 1
ATOM 665 N N . ARG A 1 87 ? 3.357 -6.111 11.553 1.00 98.38 87 ARG A N 1
ATOM 666 C CA . ARG A 1 87 ? 4.170 -4.893 11.721 1.00 98.38 87 ARG A CA 1
ATOM 667 C C . ARG A 1 87 ? 5.658 -5.152 11.483 1.00 98.38 87 ARG A C 1
ATOM 669 O O . ARG A 1 87 ? 6.308 -4.375 10.781 1.00 98.38 87 ARG A O 1
ATOM 676 N N . ALA A 1 88 ? 6.197 -6.249 12.014 1.00 98.00 88 ALA A N 1
ATOM 677 C CA . ALA A 1 88 ? 7.587 -6.638 11.783 1.00 98.00 88 ALA A CA 1
ATOM 678 C C . ALA A 1 88 ? 7.866 -6.908 10.293 1.00 98.00 88 ALA A C 1
ATOM 680 O O . ALA A 1 88 ? 8.903 -6.494 9.765 1.00 98.00 88 ALA A O 1
ATOM 681 N N . GLU A 1 89 ? 6.925 -7.543 9.593 1.00 98.00 89 GLU A N 1
ATOM 682 C CA . GLU A 1 89 ? 7.022 -7.809 8.160 1.00 98.00 89 GLU A CA 1
ATOM 683 C C . GLU A 1 89 ? 7.020 -6.538 7.316 1.00 98.00 89 GLU A C 1
ATOM 685 O O . GLU A 1 89 ? 7.825 -6.416 6.388 1.00 98.00 89 GLU A O 1
ATOM 690 N N . ILE A 1 90 ? 6.149 -5.586 7.654 1.00 98.38 90 ILE A N 1
ATOM 691 C CA . ILE A 1 90 ? 6.055 -4.284 6.989 1.00 98.38 90 ILE A CA 1
ATOM 692 C C . ILE A 1 90 ? 7.378 -3.533 7.130 1.00 98.38 90 ILE A C 1
ATOM 694 O O . ILE A 1 90 ? 7.925 -3.078 6.129 1.00 98.38 90 ILE A O 1
ATOM 698 N N . LEU A 1 91 ? 7.950 -3.481 8.337 1.00 98.00 91 LEU A N 1
ATOM 699 C CA . LEU A 1 91 ? 9.249 -2.843 8.573 1.00 98.00 91 LEU A CA 1
ATOM 700 C C . LEU A 1 91 ? 10.386 -3.538 7.817 1.00 98.00 91 LEU A C 1
ATOM 702 O O . LEU A 1 91 ? 11.277 -2.880 7.278 1.00 98.00 91 LEU A O 1
ATOM 706 N N . ARG A 1 92 ? 10.374 -4.874 7.751 1.00 97.88 92 ARG A N 1
ATOM 707 C CA . ARG A 1 92 ? 11.363 -5.635 6.976 1.00 97.88 92 ARG A CA 1
ATOM 708 C C . ARG A 1 92 ? 11.236 -5.354 5.480 1.00 97.88 92 ARG A C 1
ATOM 710 O O . ARG A 1 92 ? 12.248 -5.199 4.803 1.00 97.88 92 ARG A O 1
ATOM 717 N N . MET A 1 93 ? 10.006 -5.314 4.969 1.00 97.44 93 MET A N 1
ATOM 718 C CA . MET A 1 93 ? 9.708 -4.974 3.580 1.00 97.44 93 MET A CA 1
ATOM 719 C C . MET A 1 93 ? 10.160 -3.550 3.241 1.00 97.44 93 MET A C 1
ATOM 721 O O . MET A 1 93 ? 10.833 -3.373 2.232 1.00 97.44 93 MET A O 1
ATOM 725 N N . ASP A 1 94 ? 9.844 -2.568 4.085 1.00 97.75 94 ASP A N 1
ATOM 726 C CA . ASP A 1 94 ? 10.218 -1.164 3.891 1.00 97.75 94 ASP A CA 1
ATOM 727 C C . ASP A 1 94 ? 11.743 -0.989 3.796 1.00 97.75 94 ASP A C 1
ATOM 729 O O . ASP A 1 94 ? 12.256 -0.436 2.823 1.00 97.75 94 ASP A O 1
ATOM 733 N N . ARG A 1 95 ? 12.496 -1.593 4.727 1.00 98.00 95 ARG A N 1
ATOM 734 C CA . ARG A 1 95 ? 13.970 -1.590 4.687 1.00 98.00 95 ARG A CA 1
ATOM 735 C C . ARG A 1 95 ? 14.525 -2.205 3.406 1.00 98.00 95 ARG A C 1
ATOM 737 O O . ARG A 1 95 ? 15.436 -1.649 2.801 1.00 98.00 95 ARG A O 1
ATOM 744 N N . ASP A 1 96 ? 13.988 -3.348 2.985 1.00 96.50 96 ASP A N 1
ATOM 745 C CA . ASP A 1 96 ? 14.419 -4.012 1.753 1.00 96.50 96 ASP A CA 1
ATOM 746 C C . ASP A 1 96 ? 14.128 -3.161 0.504 1.00 96.50 96 ASP A C 1
ATOM 748 O O . ASP A 1 96 ? 14.962 -3.094 -0.401 1.00 96.50 96 ASP A O 1
ATOM 752 N N . PHE A 1 97 ? 12.991 -2.465 0.467 1.00 96.00 97 PHE A N 1
ATOM 753 C CA . PHE A 1 97 ? 12.652 -1.548 -0.618 1.00 96.00 97 PHE A CA 1
ATOM 754 C C . PHE A 1 97 ? 13.585 -0.341 -0.656 1.00 96.00 97 PHE A C 1
ATOM 756 O O . PHE A 1 97 ? 14.091 -0.016 -1.731 1.00 96.00 97 PHE A O 1
ATOM 763 N N . ILE A 1 98 ? 13.902 0.251 0.500 1.00 96.62 98 ILE A N 1
ATOM 764 C CA . ILE A 1 98 ? 14.892 1.330 0.615 1.00 96.62 98 ILE A CA 1
ATOM 765 C C . ILE A 1 98 ? 16.255 0.863 0.087 1.00 96.62 98 ILE A C 1
ATOM 767 O O . ILE A 1 98 ? 16.824 1.512 -0.791 1.00 96.62 98 ILE A O 1
ATOM 771 N N . CYS A 1 99 ? 16.756 -0.293 0.540 1.00 96.44 99 CYS A N 1
ATOM 772 C CA . CYS A 1 99 ? 18.042 -0.838 0.088 1.00 96.44 99 CYS A CA 1
ATOM 773 C C . CYS A 1 99 ? 18.094 -1.091 -1.425 1.00 96.44 99 CYS A C 1
ATOM 775 O O . CYS A 1 99 ? 19.162 -1.021 -2.030 1.00 96.44 99 CYS A O 1
ATOM 777 N N . ARG A 1 100 ? 16.951 -1.403 -2.041 1.00 93.56 100 ARG A N 1
ATOM 778 C CA . ARG A 1 100 ? 16.833 -1.697 -3.477 1.00 93.56 100 ARG A CA 1
ATOM 779 C C . ARG A 1 100 ? 16.377 -0.501 -4.306 1.00 93.56 100 ARG A C 1
ATOM 781 O O . ARG A 1 100 ? 16.175 -0.660 -5.507 1.00 93.56 100 ARG A O 1
ATOM 788 N N . ASN A 1 101 ? 16.211 0.668 -3.685 1.00 94.56 101 ASN A N 1
ATOM 789 C CA . ASN A 1 101 ? 15.669 1.871 -4.312 1.00 94.56 101 ASN A CA 1
ATOM 790 C C . ASN A 1 101 ? 14.308 1.632 -5.009 1.00 94.56 101 ASN A C 1
ATOM 792 O O . ASN A 1 101 ? 14.035 2.149 -6.095 1.00 94.56 101 ASN A O 1
ATOM 796 N N . VAL A 1 102 ? 13.452 0.815 -4.390 1.00 95.56 102 VAL A N 1
ATOM 797 C CA . VAL A 1 102 ? 12.095 0.514 -4.857 1.00 95.56 102 VAL A CA 1
ATOM 798 C C . VAL A 1 102 ? 11.118 1.409 -4.111 1.00 95.56 102 VAL A C 1
ATOM 800 O O . VAL A 1 102 ? 11.078 1.404 -2.888 1.00 95.56 102 VAL A O 1
ATOM 803 N N . SER A 1 103 ? 10.307 2.171 -4.840 1.00 93.44 103 SER A N 1
ATOM 804 C CA . SER A 1 103 ? 9.309 3.056 -4.238 1.00 93.44 103 SER A CA 1
ATOM 805 C C . SER A 1 103 ? 7.957 2.886 -4.936 1.00 93.44 103 SER A C 1
ATOM 807 O O . SER A 1 103 ? 7.851 3.221 -6.121 1.00 93.44 103 SER A O 1
ATOM 809 N N . PRO A 1 104 ? 6.920 2.387 -4.233 1.00 94.75 104 PRO A N 1
ATOM 810 C CA . PRO A 1 104 ? 5.553 2.303 -4.740 1.00 94.75 104 PRO A CA 1
ATOM 811 C C . PRO A 1 104 ? 4.846 3.665 -4.642 1.00 94.75 104 PRO A C 1
ATOM 813 O O . PRO A 1 104 ? 3.835 3.831 -3.958 1.00 94.75 104 PRO A O 1
ATOM 816 N N . GLY A 1 105 ? 5.425 4.680 -5.289 1.00 94.19 105 GLY A N 1
ATOM 817 C CA . GLY A 1 105 ? 4.925 6.051 -5.200 1.00 94.19 105 GLY A CA 1
ATOM 818 C C . GLY A 1 105 ? 3.552 6.240 -5.853 1.00 94.19 105 GLY A C 1
ATOM 819 O O . GLY A 1 105 ? 2.772 7.049 -5.374 1.00 94.19 105 GLY A O 1
ATOM 820 N N . GLY A 1 106 ? 3.215 5.470 -6.894 1.00 94.19 106 GLY A N 1
ATOM 821 C CA . GLY A 1 106 ? 1.888 5.550 -7.510 1.00 94.19 106 GLY A CA 1
ATOM 822 C C . GLY A 1 106 ? 0.785 5.067 -6.565 1.00 94.19 106 GLY A C 1
ATOM 823 O O . GLY A 1 106 ? -0.298 5.646 -6.524 1.00 94.19 106 GLY A O 1
ATOM 824 N N . CYS A 1 107 ? 1.072 4.051 -5.750 1.00 96.75 107 CYS A N 1
ATOM 825 C CA . CYS A 1 107 ? 0.186 3.607 -4.677 1.00 96.75 107 CYS A CA 1
ATOM 826 C C . CYS A 1 107 ? 0.057 4.673 -3.581 1.00 96.75 107 CYS A C 1
ATOM 828 O O . CYS A 1 107 ? -1.042 4.883 -3.072 1.00 96.75 107 CYS A O 1
ATOM 830 N N . ALA A 1 108 ? 1.144 5.373 -3.241 1.00 96.25 108 ALA A N 1
ATOM 831 C CA . ALA A 1 108 ? 1.101 6.474 -2.277 1.00 96.25 108 ALA A CA 1
ATOM 832 C C . ALA A 1 108 ? 0.253 7.658 -2.782 1.00 96.25 108 ALA A C 1
ATOM 834 O O . ALA A 1 108 ? -0.565 8.186 -2.028 1.00 96.25 108 ALA A O 1
ATOM 835 N N . ASP A 1 109 ? 0.364 8.018 -4.063 1.00 95.81 109 ASP A N 1
ATOM 836 C CA . ASP A 1 109 ? -0.478 9.047 -4.687 1.00 95.81 109 ASP A CA 1
ATOM 837 C C . ASP A 1 109 ? -1.965 8.655 -4.634 1.00 95.81 109 ASP A C 1
ATOM 839 O O . ASP A 1 109 ? -2.825 9.466 -4.284 1.00 95.81 109 ASP A O 1
ATOM 843 N N . LEU A 1 110 ? -2.285 7.389 -4.927 1.00 96.56 110 LEU A N 1
ATOM 844 C CA . LEU A 1 110 ? -3.654 6.871 -4.837 1.00 96.56 110 LEU A CA 1
ATOM 845 C C . LEU A 1 110 ? -4.190 6.876 -3.405 1.00 96.56 110 LEU A C 1
ATOM 847 O O . LEU A 1 110 ? -5.361 7.199 -3.200 1.00 96.56 110 LEU A O 1
ATOM 851 N N . LEU A 1 111 ? -3.351 6.562 -2.415 1.00 97.69 111 LEU A N 1
ATOM 852 C CA . LEU A 1 111 ? -3.722 6.680 -1.008 1.00 97.69 111 LEU A CA 1
ATOM 853 C C . LEU A 1 111 ? -4.060 8.131 -0.650 1.00 97.69 111 LEU A C 1
ATOM 855 O O . LEU A 1 111 ? -5.086 8.372 -0.021 1.00 97.69 111 LEU A O 1
ATOM 859 N N . ALA A 1 112 ? -3.245 9.097 -1.077 1.00 96.69 112 ALA A N 1
ATOM 860 C CA . ALA A 1 112 ? -3.508 10.511 -0.822 1.00 96.69 112 ALA A CA 1
ATOM 861 C C . ALA A 1 112 ? -4.851 10.962 -1.427 1.00 96.69 112 ALA A C 1
ATOM 863 O O . ALA A 1 112 ? -5.640 11.624 -0.750 1.00 96.69 112 ALA A O 1
ATOM 864 N N . VAL A 1 113 ? -5.156 10.540 -2.661 1.00 96.06 113 VAL A N 1
ATOM 865 C CA . VAL A 1 113 ? -6.462 10.786 -3.299 1.00 96.06 113 VAL A CA 1
ATOM 866 C C . VAL A 1 113 ? -7.601 10.143 -2.503 1.00 96.06 113 VAL A C 1
ATOM 868 O O . VAL A 1 113 ? -8.635 10.777 -2.304 1.00 96.06 113 VAL A O 1
ATOM 871 N N . ALA A 1 114 ? -7.423 8.912 -2.019 1.00 96.69 114 ALA A N 1
ATOM 872 C CA . ALA A 1 114 ? -8.430 8.218 -1.221 1.00 96.69 114 ALA A CA 1
ATOM 873 C C . ALA A 1 114 ? -8.718 8.931 0.105 1.00 96.69 114 ALA A C 1
ATOM 875 O O . ALA A 1 114 ? -9.879 9.136 0.441 1.00 96.69 114 ALA A O 1
ATOM 876 N N . VAL A 1 115 ? -7.676 9.361 0.822 1.00 96.69 115 VAL A N 1
ATOM 877 C CA . VAL A 1 115 ? -7.804 10.119 2.077 1.00 96.69 115 VAL A CA 1
ATOM 878 C C . VAL A 1 115 ? -8.513 11.448 1.839 1.00 96.69 115 VAL A C 1
ATOM 880 O O . VAL A 1 115 ? -9.394 11.828 2.608 1.00 96.69 115 VAL A O 1
ATOM 883 N N . PHE A 1 116 ? -8.159 12.153 0.763 1.00 95.62 116 PHE A N 1
ATOM 884 C CA . PHE A 1 116 ? -8.833 13.391 0.384 1.00 95.62 116 PHE A CA 1
ATOM 885 C C . PHE A 1 116 ? -10.320 13.153 0.081 1.00 95.62 116 PHE A C 1
ATOM 887 O O . PHE A 1 116 ? -11.1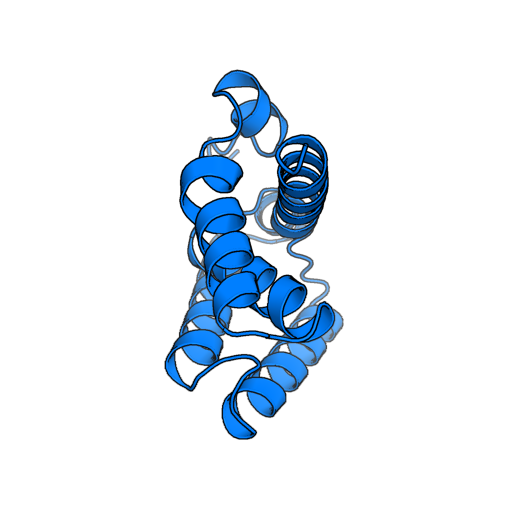78 13.837 0.634 1.00 95.62 116 PHE A O 1
ATOM 894 N N . ALA A 1 117 ? -10.635 12.147 -0.738 1.00 93.81 117 ALA A N 1
ATOM 895 C CA . ALA A 1 117 ? -12.008 11.806 -1.099 1.00 93.81 117 ALA A CA 1
ATOM 896 C C . ALA A 1 117 ? -12.842 11.327 0.100 1.00 93.81 117 ALA A C 1
ATOM 898 O O . ALA A 1 117 ? -14.020 11.664 0.195 1.00 93.81 117 ALA A O 1
ATOM 899 N N . GLU A 1 118 ? -12.251 10.562 1.023 1.00 92.94 118 GLU A N 1
ATOM 900 C CA . GLU A 1 118 ? -12.930 10.136 2.247 1.00 92.94 118 GLU A CA 1
ATOM 901 C C . GLU A 1 118 ? -13.325 11.340 3.105 1.00 92.94 118 GLU A C 1
ATOM 903 O O . GLU A 1 118 ? -14.466 11.400 3.551 1.00 92.94 118 GLU A O 1
ATOM 908 N N . ARG A 1 119 ? -12.423 12.317 3.267 1.00 89.81 119 ARG A N 1
ATOM 909 C CA . ARG A 1 119 ? -12.677 13.537 4.048 1.00 89.81 119 ARG A CA 1
ATOM 910 C C . ARG A 1 119 ? -13.706 14.471 3.411 1.00 89.81 119 ARG A C 1
ATOM 912 O O . ARG A 1 119 ? -14.413 15.154 4.139 1.00 89.81 119 ARG A O 1
ATOM 919 N N . LEU A 1 120 ? -13.799 14.504 2.080 1.00 88.81 120 LEU A N 1
ATOM 920 C CA . LEU A 1 120 ? -14.844 15.259 1.376 1.00 88.81 120 LEU A CA 1
ATOM 921 C C . LEU A 1 120 ? -16.224 14.594 1.460 1.00 88.81 120 LEU A C 1
ATOM 923 O O . LEU A 1 120 ? -17.236 15.271 1.374 1.00 88.81 120 LEU A O 1
ATOM 927 N N . GLY A 1 121 ? -16.276 13.265 1.570 1.00 74.56 121 GLY A N 1
ATOM 928 C CA . GLY A 1 121 ? -17.530 12.510 1.644 1.00 74.56 121 GLY A CA 1
ATOM 929 C C . GLY A 1 121 ? -18.085 12.344 3.060 1.00 74.56 121 GLY A C 1
ATOM 930 O O . GLY A 1 121 ? -18.988 11.531 3.245 1.00 74.56 121 GLY A O 1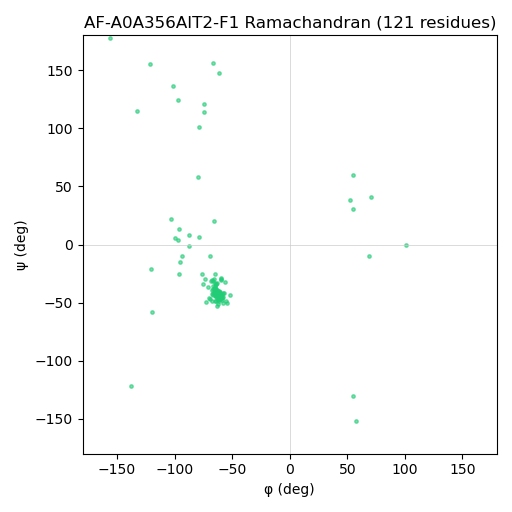
ATOM 931 N N . THR A 1 122 ? -17.503 13.024 4.051 1.00 56.81 122 THR A N 1
ATOM 932 C CA . THR A 1 122 ? -17.893 12.957 5.470 1.00 56.81 122 THR A CA 1
ATOM 933 C C . THR A 1 122 ? -18.707 14.160 5.959 1.00 56.81 122 THR A C 1
ATOM 935 O O . THR A 1 122 ? -18.769 14.368 7.169 1.00 56.81 122 THR A O 1
ATOM 938 N N . ASP A 1 123 ? -19.351 14.892 5.047 1.00 42.44 123 ASP A N 1
ATOM 939 C CA . ASP A 1 123 ? -20.371 15.902 5.373 1.00 42.44 123 ASP A CA 1
ATOM 940 C C . ASP A 1 123 ? -21.757 15.271 5.603 1.00 42.44 123 ASP A C 1
ATOM 942 O O . ASP A 1 123 ? -22.168 14.409 4.787 1.00 42.44 123 ASP A O 1
#

Solvent-accessible surface area (backbone atoms only — not comparable to full-atom values): 6578 Å² total; per-residue (Å²): 129,93,80,72,58,40,72,63,44,30,59,77,64,70,32,53,66,30,66,74,46,34,42,56,43,42,58,51,32,55,75,70,68,49,53,71,67,44,33,52,53,44,28,39,34,54,38,38,42,74,51,85,35,42,49,28,46,72,76,61,36,70,69,59,44,52,47,49,19,50,52,27,44,51,22,50,73,56,48,18,65,80,30,72,68,6,43,53,42,47,54,53,49,50,52,52,27,58,79,66,72,52,50,62,52,47,31,52,53,43,46,53,52,24,54,52,53,52,64,68,70,70,120

Radius of gyration: 14.15 Å; Cα contacts (8 Å, |Δi|>4): 142; chains: 1; bounding box: 38×28×38 Å

Mean predicted aligned error: 3.61 Å

Secondary structure (DSSP, 8-state):
--S--HHHHHHHTT-HHIIIIIHHHHHHHHHTT--HHHHHHHHHHHHHHHS--HHHHHHS-HHHHHHHHHHHHHHHHTTGGGSHHHHHHHHHHHHHHHHTT---HHHHHHHHHHHHHHHHT--

pLDDT: mean 92.8, std 9.78, range [42.44, 98.62]

Foldseek 3Di:
DPPDPFPVVCVVVVNCLLVVQQQVQLVVCVVVVHDPVQSLQLSLLRSLQPPQQVQQPVVDHVVSSVVSNVLSVVLVVVPASNDPVSVVSSVVSVVVCVVVVGDSVSSVVSSVVNVVVNVVVPD

Sequence (123 aa):
AYGVRGIRGEVQRGFPSVREHALPMLRELRKQCATPDQALVQTLLCLMANVDDTNVLHRSNLETMRRVQARARAALGIGGMFTDEGRAEILRMDRDFICRNVSPGGCADLLAVAVFAERLGTD